Protein AF-A0A1G2JMP1-F1 (afdb_monomer_lite)

Secondary structure (DSSP, 8-state):
-----PPPHHHHHHHHHHHHHHHHHHHHHHHHHHHHHHHHHHHHHHHHHHHHHHHHHHHTTT--TTGGGSHHHHHHHHHHHHHH-TT--EEEEE--SSSTTS-EEEEEE-TTS-EEEEETT--EEE-S---TTT-S-----

pLDDT: mean 86.42, std 9.86, range [37.72, 95.5]

Radius of gyration: 24.11 Å; chains: 1; bounding box: 48×59×66 Å

Organism: NCBI:txid1802234

Foldseek 3Di:
DDDDDDDDPVVVVVVVVVVVVVVVVVVVVVVVVLLVVLLVQLLVLQLVLLVLQVVVCVVPVNFSPCVCVDPSNVVSVVSNDVSQDPDWDKDKAAACPPVGRNKIKIWTQGPVRWIWMAMNVGDTGTADDQDRHGRDRDHDD

Sequence (141 aa):
MKTSKGFTIIELLVVIAIIAVLAAVVLVNVTQYIAKGKDASIKGNMANMVTIAAAWYDSHSSVYTGVDADATFAAGLTAIDGANGTGKAQSVQISTGAPVGGAFCIEAELNDGTNWCVDSTGYKGATADCEAATADCAADA

InterPro domains:
  IPR012902 Prokaryotic N-terminal methylation site [PF07963] (1-27)
  IPR012902 Prokaryotic N-terminal methylation site [TIGR02532] (5-27)
  IPR045584 Pilin-like [SSF54523] (7-112)

Structure (mmCIF, N/CA/C/O backbone):
data_AF-A0A1G2JMP1-F1
#
_entry.id   AF-A0A1G2JMP1-F1
#
loop_
_atom_site.group_PDB
_atom_site.id
_atom_site.type_symbol
_atom_site.label_atom_id
_atom_site.label_alt_id
_atom_site.label_comp_id
_atom_site.label_asym_id
_atom_site.label_entity_id
_atom_site.label_seq_id
_atom_site.pdbx_PDB_ins_code
_atom_site.Cartn_x
_atom_site.Cartn_y
_atom_site.Cartn_z
_atom_site.occupancy
_atom_site.B_iso_or_equiv
_atom_site.auth_seq_id
_atom_site.auth_comp_id
_atom_site.auth_asym_id
_atom_site.auth_atom_id
_atom_site.pdbx_PDB_model_num
ATOM 1 N N . MET A 1 1 ? -33.538 38.720 44.067 1.00 50.50 1 MET A N 1
ATOM 2 C CA . MET A 1 1 ? -32.455 37.784 44.451 1.00 50.50 1 MET A CA 1
ATOM 3 C C . MET A 1 1 ? -32.428 36.667 43.417 1.00 50.50 1 MET A C 1
ATOM 5 O O . MET A 1 1 ? -33.466 36.060 43.197 1.00 50.50 1 MET A O 1
ATOM 9 N N . LYS A 1 2 ? -31.315 36.464 42.698 1.00 61.25 2 LYS A N 1
ATOM 10 C CA . LYS A 1 2 ? -31.196 35.382 41.704 1.00 61.25 2 LYS A CA 1
ATOM 11 C C . LYS A 1 2 ? -30.897 34.079 42.445 1.00 61.25 2 LYS A C 1
ATOM 13 O O . LYS A 1 2 ? -29.851 33.961 43.069 1.00 61.25 2 LYS A O 1
ATOM 18 N N . THR A 1 3 ? -31.827 33.133 42.404 1.00 64.88 3 THR A N 1
ATOM 19 C CA . THR A 1 3 ? -31.624 31.775 42.914 1.00 64.88 3 THR A CA 1
ATOM 20 C C . THR A 1 3 ? -30.747 31.017 41.924 1.00 64.88 3 THR A C 1
ATOM 22 O O . THR A 1 3 ? -31.219 30.615 40.858 1.00 64.88 3 THR A O 1
ATOM 25 N N . SER A 1 4 ? -29.471 30.844 42.248 1.00 68.62 4 SER A N 1
ATOM 26 C CA . SER A 1 4 ? -28.603 29.924 41.517 1.00 68.62 4 SER A CA 1
ATOM 27 C C . SER A 1 4 ? -29.087 28.501 41.788 1.00 68.62 4 SER A C 1
ATOM 29 O O . SER A 1 4 ? -28.941 27.997 42.900 1.00 68.62 4 SER A O 1
ATOM 31 N N . LYS A 1 5 ? -29.720 27.866 40.797 1.00 76.81 5 LYS A N 1
ATOM 32 C CA . LYS A 1 5 ? -30.024 26.433 40.850 1.00 76.81 5 LYS A CA 1
ATOM 33 C C . LYS A 1 5 ? -28.715 25.676 40.626 1.00 76.81 5 LYS A C 1
ATOM 35 O O . LYS A 1 5 ? -28.152 25.744 39.538 1.00 76.81 5 LYS A O 1
ATOM 40 N N . GLY A 1 6 ? -28.209 25.031 41.674 1.00 77.19 6 GLY A N 1
ATOM 41 C CA . GLY A 1 6 ? -27.090 24.095 41.574 1.00 77.19 6 GLY A CA 1
ATOM 42 C C . GLY A 1 6 ? -27.558 22.745 41.031 1.00 77.19 6 GLY A C 1
ATOM 43 O O . GLY A 1 6 ? -28.696 22.346 41.275 1.00 77.19 6 GLY A O 1
ATOM 44 N N . PHE A 1 7 ? -26.681 22.064 40.298 1.00 81.62 7 PHE A N 1
ATOM 45 C CA . PHE A 1 7 ? -26.883 20.683 39.861 1.00 81.62 7 PHE A CA 1
ATOM 46 C C . PHE A 1 7 ? -26.743 19.748 41.069 1.00 81.62 7 PHE A C 1
ATOM 48 O O . PHE A 1 7 ? -25.875 19.964 41.919 1.00 81.62 7 PHE A O 1
ATOM 55 N N . THR A 1 8 ? -27.589 18.728 41.180 1.00 90.12 8 THR A N 1
ATOM 56 C CA . THR A 1 8 ? -27.489 17.764 42.280 1.00 90.12 8 THR A CA 1
ATOM 57 C C . THR A 1 8 ? -26.365 16.760 42.018 1.00 90.12 8 THR A C 1
ATOM 59 O O . THR A 1 8 ? -26.059 16.406 40.879 1.00 90.12 8 THR A O 1
ATOM 62 N N . ILE A 1 9 ? -25.744 16.260 43.090 1.00 89.50 9 ILE A N 1
ATOM 63 C CA . ILE A 1 9 ? -24.691 15.238 42.984 1.00 89.50 9 ILE A CA 1
ATOM 64 C C . ILE A 1 9 ? -25.238 13.967 42.318 1.00 89.50 9 ILE A C 1
ATOM 66 O O . ILE A 1 9 ? -24.543 13.361 41.511 1.00 89.50 9 ILE A O 1
ATOM 70 N N . ILE A 1 10 ? -26.490 13.585 42.597 1.00 92.56 10 ILE A N 1
ATOM 71 C CA . ILE A 1 10 ? -27.098 12.385 42.006 1.00 92.56 10 ILE A CA 1
ATOM 72 C C . ILE A 1 10 ? -27.317 12.517 40.495 1.00 92.56 10 ILE A C 1
ATOM 74 O O . ILE A 1 10 ? -27.090 11.553 39.768 1.00 92.56 10 ILE A O 1
ATOM 78 N N . GLU A 1 11 ? -27.683 13.706 40.008 1.00 90.06 11 GLU A N 1
ATOM 79 C CA . GLU A 1 11 ? -27.782 13.957 38.567 1.00 90.06 11 GLU A CA 1
ATOM 80 C C . GLU A 1 11 ? -26.411 13.807 37.903 1.00 90.06 11 GLU A C 1
ATOM 82 O O . GLU A 1 11 ? -26.297 13.193 36.844 1.00 90.06 11 GLU A O 1
ATOM 87 N N . LEU A 1 12 ? -25.350 14.299 38.546 1.00 90.06 12 LEU A N 1
ATOM 88 C CA . LEU A 1 12 ? -23.995 14.191 38.006 1.00 90.06 12 LEU A CA 1
ATOM 89 C C . LEU A 1 12 ? -23.487 12.737 38.039 1.00 90.06 12 LEU A C 1
ATOM 91 O O . LEU A 1 12 ? -22.850 12.290 37.087 1.00 90.06 12 LEU A O 1
ATOM 95 N N . LEU A 1 13 ? -23.842 11.972 39.077 1.00 91.62 13 LEU A N 1
ATOM 96 C CA . LEU A 1 13 ? -23.511 10.547 39.204 1.00 91.62 13 LEU A CA 1
ATOM 97 C C . LEU A 1 13 ? -24.196 9.677 38.139 1.00 91.62 13 LEU A C 1
ATOM 99 O O . LEU A 1 13 ? -23.558 8.792 37.569 1.00 91.62 13 LEU A O 1
ATOM 103 N N . VAL A 1 14 ? -25.470 9.930 37.831 1.00 94.50 14 VAL A N 1
ATOM 104 C CA . VAL A 1 14 ? -26.176 9.210 36.758 1.00 94.50 14 VAL A CA 1
ATOM 105 C C . VAL A 1 14 ? -25.566 9.513 35.3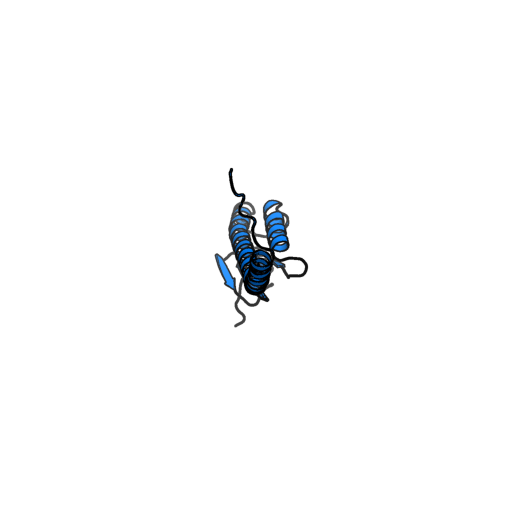90 1.00 94.50 14 VAL A C 1
ATOM 107 O O . VAL A 1 14 ? -25.404 8.605 34.577 1.00 94.50 14 VAL A O 1
ATOM 110 N N . VAL A 1 15 ? -25.176 10.763 35.134 1.00 95.19 15 VAL A N 1
ATOM 111 C CA . VAL A 1 15 ? -24.598 11.157 33.842 1.00 95.19 15 VAL A CA 1
ATOM 112 C C . VAL A 1 15 ? -23.262 10.459 33.597 1.00 95.19 15 VAL A C 1
ATOM 114 O O . VAL A 1 15 ? -23.071 9.881 32.527 1.00 95.19 15 VAL A O 1
ATOM 117 N N . ILE A 1 16 ? -22.357 10.441 34.582 1.00 94.69 16 ILE A N 1
ATOM 118 C CA . ILE A 1 16 ? -21.076 9.735 34.420 1.00 94.69 16 ILE A CA 1
ATOM 119 C C . ILE A 1 16 ? -21.279 8.223 34.264 1.00 94.69 16 ILE A C 1
ATOM 121 O O . ILE A 1 16 ? -20.554 7.597 33.494 1.00 94.69 16 ILE A O 1
ATOM 125 N N . ALA A 1 17 ? -22.290 7.645 34.925 1.00 95.12 17 ALA A N 1
ATOM 126 C CA . ALA A 1 17 ? -22.621 6.231 34.784 1.00 95.12 17 ALA A CA 1
ATOM 127 C C . ALA A 1 17 ? -23.101 5.902 33.360 1.00 95.12 17 ALA A C 1
ATOM 129 O O . ALA A 1 17 ? -22.640 4.929 32.767 1.00 95.12 17 ALA A O 1
ATOM 130 N N . ILE A 1 18 ? -23.966 6.737 32.775 1.00 95.50 18 ILE A N 1
ATOM 131 C CA . ILE A 1 18 ? -24.433 6.556 31.392 1.00 95.50 18 ILE A CA 1
ATOM 132 C C . ILE A 1 18 ? -23.278 6.746 30.396 1.00 95.50 18 ILE A C 1
ATOM 134 O O . ILE A 1 18 ? -23.112 5.920 29.498 1.00 95.50 18 ILE A O 1
ATOM 138 N N . ILE A 1 19 ? -22.445 7.783 30.563 1.00 95.50 19 ILE A N 1
ATOM 139 C CA . ILE A 1 19 ? -21.278 8.022 29.694 1.00 95.50 19 ILE A CA 1
ATOM 140 C C . ILE A 1 19 ? -20.306 6.838 29.750 1.00 95.50 19 ILE A C 1
ATOM 142 O O . ILE A 1 19 ? -19.813 6.421 28.706 1.00 95.50 19 ILE A O 1
ATOM 146 N N . ALA A 1 20 ? -20.066 6.258 30.931 1.00 94.44 20 ALA A N 1
ATOM 147 C CA . ALA A 1 20 ? -19.185 5.101 31.081 1.00 94.44 20 ALA A CA 1
ATOM 148 C C . ALA A 1 20 ? -19.678 3.883 30.280 1.00 94.44 20 ALA A C 1
ATOM 150 O O . ALA A 1 20 ? -18.887 3.237 29.591 1.00 94.44 20 ALA A O 1
ATOM 151 N N . VAL A 1 21 ? -20.985 3.600 30.311 1.00 93.62 21 VAL A N 1
ATOM 152 C CA . VAL A 1 21 ? -21.583 2.495 29.542 1.00 93.62 21 VAL A CA 1
ATOM 153 C C . VAL A 1 21 ? -21.498 2.760 28.037 1.00 93.62 21 VAL A C 1
ATOM 155 O O . VAL A 1 21 ? -21.085 1.882 27.280 1.00 93.62 21 VAL A O 1
ATOM 158 N N . LEU A 1 22 ? -21.837 3.975 27.590 1.00 94.00 22 LEU A N 1
ATOM 159 C CA . LEU A 1 22 ? -21.773 4.333 26.169 1.00 94.00 22 LEU A CA 1
ATOM 160 C C . LEU A 1 22 ? -20.334 4.302 25.636 1.00 94.00 22 LEU A C 1
ATOM 162 O O . LEU A 1 22 ? -20.094 3.777 24.549 1.00 94.00 22 LEU A O 1
ATOM 166 N N . ALA A 1 23 ? -19.367 4.804 26.409 1.00 90.44 23 ALA A N 1
ATOM 167 C CA . ALA A 1 23 ? -17.957 4.803 26.032 1.00 90.44 23 ALA A CA 1
ATOM 168 C C . ALA A 1 23 ? -17.409 3.378 25.851 1.00 90.44 23 ALA A C 1
ATOM 170 O O . ALA A 1 23 ? -16.680 3.126 24.890 1.00 90.44 23 ALA A O 1
ATOM 171 N N . ALA A 1 24 ? -17.802 2.437 26.718 1.00 87.81 24 ALA A N 1
ATOM 172 C CA . ALA A 1 24 ? -17.381 1.041 26.618 1.00 87.81 24 ALA A CA 1
ATOM 173 C C . ALA A 1 24 ? -17.846 0.376 25.307 1.00 87.81 24 ALA A C 1
ATOM 175 O O . ALA A 1 24 ? -17.063 -0.315 24.657 1.00 87.81 24 ALA A O 1
ATOM 176 N N . VAL A 1 25 ? -19.091 0.621 24.880 1.00 88.94 25 VAL A N 1
ATOM 177 C CA . VAL A 1 25 ? -19.640 0.060 23.628 1.00 88.94 25 VAL A CA 1
ATOM 178 C C . VAL A 1 25 ? -19.014 0.714 22.391 1.00 88.94 25 VAL A C 1
ATOM 180 O O . VAL A 1 25 ? -18.728 0.042 21.398 1.00 88.94 25 VAL A O 1
ATOM 183 N N . VAL A 1 26 ? -18.779 2.027 22.431 1.00 88.31 26 VAL A N 1
ATOM 184 C CA . VAL A 1 26 ? -18.213 2.773 21.295 1.00 88.31 26 VAL A CA 1
ATOM 185 C C . VAL A 1 26 ? -16.761 2.375 21.025 1.00 88.31 26 VAL A C 1
ATOM 187 O O . VAL A 1 26 ? -16.382 2.231 19.862 1.00 88.31 26 VAL A O 1
ATOM 190 N N . LEU A 1 27 ? -15.958 2.145 22.069 1.00 84.38 27 LEU A N 1
ATOM 191 C CA . LEU A 1 27 ? -14.524 1.877 21.932 1.00 84.38 27 LEU A CA 1
ATOM 192 C C . LEU A 1 27 ? -14.222 0.665 21.034 1.00 84.38 27 LEU A C 1
ATOM 194 O O . LEU A 1 27 ? -13.351 0.751 20.172 1.00 84.38 27 LEU A O 1
ATOM 198 N N . VAL A 1 28 ? -14.965 -0.436 21.193 1.00 80.81 28 VAL A N 1
ATOM 199 C CA . VAL A 1 28 ? -14.748 -1.674 20.416 1.00 80.81 28 VAL A CA 1
ATOM 200 C C . VAL A 1 28 ? -15.027 -1.467 18.925 1.00 80.81 28 VAL A C 1
ATOM 202 O O . VAL A 1 28 ? -14.362 -2.054 18.078 1.00 80.81 28 VAL A O 1
ATOM 205 N N . ASN A 1 29 ? -15.987 -0.606 18.591 1.00 80.94 29 ASN A N 1
ATOM 206 C CA . ASN A 1 29 ? -16.356 -0.344 17.204 1.00 80.94 29 ASN A CA 1
ATOM 207 C C . ASN A 1 29 ? -15.351 0.594 16.517 1.00 80.94 29 ASN A C 1
ATOM 209 O O . ASN A 1 29 ? -14.965 0.365 15.373 1.00 80.94 29 ASN A O 1
ATOM 213 N N . VAL A 1 30 ? -14.894 1.643 17.210 1.00 87.88 30 VAL A N 1
ATOM 214 C CA . VAL A 1 30 ? -14.011 2.676 16.636 1.00 87.88 30 VAL A CA 1
ATOM 215 C C . VAL A 1 30 ? -12.652 2.117 16.208 1.00 87.88 30 VAL A C 1
ATOM 217 O O . VAL A 1 30 ? -12.137 2.514 15.164 1.00 87.88 30 VAL A O 1
ATOM 220 N N . THR A 1 31 ? -12.082 1.169 16.953 1.00 85.62 31 THR A N 1
ATOM 221 C CA . THR A 1 31 ? -10.780 0.566 16.613 1.00 85.62 31 THR A CA 1
ATOM 222 C C . THR A 1 31 ? -10.807 -0.150 15.261 1.00 85.62 31 THR A C 1
ATOM 224 O O . THR A 1 31 ? -9.885 0.021 14.463 1.00 85.62 31 THR A O 1
ATOM 227 N N . GLN A 1 32 ? -11.889 -0.872 14.951 1.00 85.62 32 GLN A N 1
ATOM 228 C CA . GLN A 1 32 ? -12.070 -1.534 13.655 1.00 85.62 32 GLN A CA 1
ATOM 229 C C . GLN A 1 32 ? -12.231 -0.531 12.506 1.00 85.62 32 GLN A C 1
ATOM 231 O O . GLN A 1 32 ? -11.697 -0.747 11.420 1.00 85.62 32 GLN A O 1
ATOM 236 N N . TYR A 1 33 ? -12.938 0.583 12.726 1.00 88.94 33 TYR A N 1
ATOM 237 C CA . TYR A 1 33 ? -13.071 1.631 11.707 1.00 88.94 33 TYR A CA 1
ATOM 238 C C . TYR A 1 33 ? -11.741 2.329 11.414 1.00 88.94 33 TYR A C 1
ATOM 240 O O . TYR A 1 33 ? -11.451 2.617 10.254 1.00 88.94 33 TYR A O 1
ATOM 248 N N . ILE A 1 34 ? -10.911 2.561 12.435 1.00 89.62 34 ILE A N 1
ATOM 249 C CA . ILE A 1 34 ? -9.564 3.119 12.253 1.00 89.62 34 ILE A CA 1
ATOM 250 C C . ILE A 1 34 ? -8.694 2.154 11.439 1.00 89.62 34 ILE A C 1
ATOM 252 O O . ILE A 1 34 ? -8.018 2.596 10.513 1.00 89.62 34 ILE A O 1
ATOM 256 N N . ALA A 1 35 ? -8.745 0.850 11.736 1.00 88.75 35 ALA A N 1
ATOM 257 C CA . ALA A 1 35 ? -8.029 -0.174 10.974 1.00 88.75 35 ALA A CA 1
ATOM 258 C C . ALA A 1 35 ? -8.446 -0.180 9.492 1.00 88.75 35 ALA A C 1
ATOM 260 O O . ALA A 1 35 ? -7.598 -0.042 8.617 1.00 88.75 35 ALA A O 1
ATOM 261 N N . LYS A 1 36 ? -9.754 -0.176 9.202 1.00 90.25 36 LYS A N 1
ATOM 262 C CA . LYS A 1 36 ? -10.266 -0.075 7.821 1.00 90.25 36 LYS A CA 1
ATOM 263 C C . LYS A 1 36 ? -9.846 1.218 7.113 1.00 90.25 36 LYS A C 1
ATOM 265 O O . LYS A 1 36 ? -9.619 1.217 5.906 1.00 90.25 36 LYS A O 1
ATOM 270 N N . GLY A 1 37 ? -9.749 2.329 7.847 1.00 91.75 37 GLY A N 1
ATOM 271 C CA . GLY A 1 37 ? -9.238 3.596 7.316 1.00 91.75 37 GLY A CA 1
ATOM 272 C C . GLY A 1 37 ? -7.760 3.516 6.928 1.00 91.75 37 GLY A C 1
ATOM 273 O O . GLY A 1 37 ? -7.371 4.029 5.880 1.00 91.75 37 GLY A O 1
ATOM 274 N N . LYS A 1 38 ? -6.946 2.822 7.732 1.00 91.81 38 LYS A N 1
ATOM 275 C CA . LYS A 1 38 ? -5.545 2.527 7.404 1.00 91.81 38 LYS A CA 1
ATOM 276 C C . LYS A 1 38 ? -5.435 1.615 6.186 1.00 91.81 38 LYS A C 1
ATOM 278 O O . LYS A 1 38 ? -4.662 1.926 5.289 1.00 91.81 38 LYS A O 1
ATOM 283 N N . ASP A 1 39 ? -6.267 0.579 6.093 1.00 92.38 39 ASP A N 1
ATOM 284 C CA . ASP A 1 39 ? -6.310 -0.305 4.920 1.00 92.38 39 ASP A CA 1
ATOM 285 C C . ASP A 1 39 ? -6.653 0.467 3.642 1.00 92.38 39 ASP A C 1
ATOM 287 O O . ASP A 1 39 ? -6.034 0.264 2.601 1.00 92.38 39 ASP A O 1
ATOM 291 N N . ALA A 1 40 ? -7.601 1.405 3.707 1.00 93.19 40 ALA A N 1
ATOM 292 C CA . ALA A 1 40 ? -7.913 2.280 2.579 1.00 93.19 40 ALA A CA 1
ATOM 293 C C . ALA A 1 40 ? -6.723 3.178 2.191 1.00 93.19 40 ALA A C 1
ATOM 295 O O . ALA A 1 40 ? -6.463 3.371 1.003 1.00 93.19 40 ALA A O 1
ATOM 296 N N . SER A 1 41 ? -5.979 3.686 3.179 1.00 92.69 41 SER A N 1
ATOM 297 C CA . SER A 1 41 ? -4.747 4.452 2.956 1.00 92.69 41 SER A CA 1
ATOM 298 C C . SER A 1 41 ? -3.667 3.606 2.276 1.00 92.69 41 SER A C 1
ATOM 300 O O . SER A 1 41 ? -3.044 4.069 1.324 1.00 92.69 41 SER A O 1
ATOM 302 N N . ILE A 1 42 ? -3.474 2.359 2.717 1.00 92.25 42 ILE A N 1
ATOM 303 C CA . ILE A 1 42 ? -2.532 1.405 2.113 1.00 92.25 42 ILE A CA 1
ATOM 304 C C . ILE A 1 42 ? -2.914 1.136 0.659 1.00 92.25 42 ILE A C 1
ATOM 306 O O . ILE A 1 42 ? -2.098 1.344 -0.235 1.00 92.25 42 ILE A O 1
ATOM 310 N N . LYS A 1 43 ? -4.179 0.782 0.400 1.00 93.12 43 LYS A N 1
ATOM 311 C CA . LYS A 1 43 ? -4.695 0.537 -0.958 1.00 93.12 43 LYS A CA 1
ATOM 312 C C . LYS A 1 43 ? -4.509 1.750 -1.872 1.00 93.12 43 LYS A C 1
ATOM 314 O O . LYS A 1 43 ? -4.131 1.593 -3.031 1.00 93.12 43 LYS A O 1
ATOM 319 N N . GLY A 1 44 ? -4.748 2.956 -1.354 1.00 93.69 44 GLY A N 1
ATOM 320 C CA . GLY A 1 44 ? -4.525 4.207 -2.079 1.00 93.69 44 GLY A CA 1
ATOM 321 C C . GLY A 1 44 ? -3.050 4.451 -2.403 1.00 93.69 44 GLY A C 1
ATOM 322 O O . GLY A 1 44 ? -2.718 4.772 -3.543 1.00 93.69 44 GLY A O 1
ATOM 323 N N . ASN A 1 45 ? -2.157 4.239 -1.435 1.00 92.81 45 ASN A N 1
ATOM 324 C CA . ASN A 1 45 ? -0.715 4.360 -1.643 1.00 92.81 45 ASN A CA 1
ATOM 325 C C . ASN A 1 45 ? -0.210 3.342 -2.670 1.00 92.81 45 ASN A C 1
ATOM 327 O O . ASN A 1 45 ? 0.445 3.738 -3.628 1.00 92.81 45 ASN A O 1
ATOM 331 N N . MET A 1 46 ? -0.598 2.070 -2.555 1.00 93.00 46 MET A N 1
ATOM 332 C CA . MET A 1 46 ? -0.253 1.033 -3.535 1.00 93.00 46 MET A CA 1
ATOM 333 C C . MET A 1 46 ? -0.770 1.378 -4.936 1.00 93.00 46 MET A C 1
ATOM 335 O O . MET A 1 46 ? -0.060 1.217 -5.924 1.00 93.00 46 MET A O 1
ATOM 339 N N . ALA A 1 47 ? -1.977 1.939 -5.048 1.00 93.38 47 ALA A N 1
ATOM 340 C CA . ALA A 1 47 ? -2.495 2.397 -6.333 1.00 93.38 47 ALA A CA 1
ATOM 341 C C . ALA A 1 47 ? -1.660 3.535 -6.948 1.00 93.38 47 ALA A C 1
ATOM 343 O O . ALA A 1 47 ? -1.518 3.556 -8.171 1.00 93.38 47 ALA A O 1
ATOM 344 N N . ASN A 1 48 ? -1.117 4.446 -6.132 1.00 93.06 48 ASN A N 1
ATOM 345 C CA . ASN A 1 48 ? -0.200 5.499 -6.582 1.00 93.06 48 ASN A CA 1
ATOM 346 C C . ASN A 1 48 ? 1.164 4.934 -6.995 1.00 93.06 48 ASN A C 1
ATOM 348 O O . ASN A 1 48 ? 1.757 5.418 -7.956 1.00 93.06 48 ASN A O 1
ATOM 352 N N . MET A 1 49 ? 1.643 3.895 -6.310 1.00 92.00 49 MET A N 1
ATOM 353 C CA . MET A 1 49 ? 2.902 3.233 -6.649 1.00 92.00 49 MET A CA 1
ATOM 354 C C . MET A 1 49 ? 2.885 2.624 -8.047 1.00 92.00 49 MET A C 1
ATOM 356 O O . MET A 1 49 ? 3.883 2.730 -8.749 1.00 92.00 49 MET A O 1
ATOM 360 N N . VAL A 1 50 ? 1.746 2.082 -8.492 1.00 93.00 50 VAL A N 1
ATOM 361 C CA . VAL A 1 50 ? 1.593 1.615 -9.881 1.00 93.00 50 VAL A CA 1
ATOM 362 C C . VAL A 1 50 ? 1.854 2.744 -10.880 1.00 93.00 50 VAL A C 1
ATOM 364 O O . VAL A 1 50 ? 2.538 2.544 -11.878 1.00 93.00 50 VAL A O 1
ATOM 367 N N . THR A 1 51 ? 1.365 3.953 -10.596 1.00 93.44 51 THR A N 1
ATOM 368 C CA . THR A 1 51 ? 1.593 5.130 -11.446 1.00 93.44 51 THR A CA 1
ATOM 369 C C . THR A 1 51 ? 3.058 5.569 -11.436 1.00 93.44 51 THR A C 1
ATOM 371 O O . THR A 1 51 ? 3.603 5.905 -12.484 1.00 93.44 51 THR A O 1
ATOM 374 N N . ILE A 1 52 ? 3.710 5.556 -10.268 1.00 92.69 52 ILE A N 1
ATOM 375 C CA . ILE A 1 52 ? 5.139 5.890 -10.136 1.00 92.69 52 ILE A CA 1
ATOM 376 C C . ILE A 1 52 ? 5.991 4.871 -10.901 1.00 92.69 52 ILE A C 1
ATOM 378 O O . ILE A 1 52 ? 6.866 5.255 -11.673 1.00 92.69 52 ILE A O 1
ATOM 382 N N . ALA A 1 53 ? 5.692 3.581 -10.747 1.00 92.81 53 ALA A N 1
ATOM 383 C CA . ALA A 1 53 ? 6.368 2.515 -11.469 1.00 92.81 53 ALA A CA 1
ATOM 384 C C . ALA A 1 53 ? 6.165 2.637 -12.984 1.00 92.81 53 ALA A C 1
ATOM 386 O O . ALA A 1 53 ? 7.117 2.475 -13.741 1.00 92.81 53 ALA A O 1
ATOM 387 N N . ALA A 1 54 ? 4.959 2.975 -13.450 1.00 92.25 54 ALA A N 1
ATOM 388 C CA . ALA A 1 54 ? 4.710 3.221 -14.870 1.00 92.25 54 ALA A CA 1
ATOM 389 C C . ALA A 1 54 ? 5.559 4.389 -15.414 1.00 92.25 54 ALA A C 1
ATOM 391 O O . ALA A 1 54 ? 6.171 4.267 -16.471 1.00 92.25 54 ALA A O 1
ATOM 392 N N . ALA A 1 55 ? 5.681 5.488 -14.664 1.00 93.50 55 ALA A N 1
ATOM 393 C CA . ALA A 1 55 ? 6.550 6.604 -15.049 1.00 93.50 55 ALA A CA 1
ATOM 394 C C . ALA A 1 55 ? 8.042 6.212 -15.084 1.00 93.50 55 ALA A C 1
ATOM 396 O O . ALA A 1 55 ? 8.799 6.673 -15.945 1.00 93.50 55 ALA A O 1
ATOM 397 N N . TRP A 1 56 ? 8.473 5.340 -14.167 1.00 94.31 56 TRP A N 1
ATOM 398 C CA . TRP A 1 56 ? 9.815 4.759 -14.192 1.00 94.31 56 TRP A CA 1
ATOM 399 C C . TRP A 1 56 ? 10.040 3.934 -15.461 1.00 94.31 56 TRP A C 1
ATOM 401 O O . TRP A 1 56 ? 11.016 4.160 -16.172 1.00 94.31 56 TRP A O 1
ATOM 411 N N . TYR A 1 57 ? 9.107 3.038 -15.782 1.00 93.38 57 TYR A N 1
ATOM 412 C CA . TYR A 1 57 ? 9.162 2.173 -16.959 1.00 93.38 57 TYR A CA 1
ATOM 413 C C . TYR A 1 57 ? 9.354 2.964 -18.258 1.00 93.38 57 TYR A C 1
ATOM 415 O O . TYR A 1 57 ? 10.224 2.633 -19.068 1.00 93.38 57 TYR A O 1
ATOM 423 N N . ASP A 1 58 ? 8.603 4.057 -18.419 1.00 94.12 58 ASP A N 1
ATOM 424 C CA . ASP A 1 58 ? 8.687 4.935 -19.591 1.00 94.12 58 ASP A CA 1
ATOM 425 C C . ASP A 1 58 ? 10.045 5.647 -19.712 1.00 94.12 58 ASP A C 1
ATOM 427 O O . ASP A 1 58 ? 10.512 5.931 -20.816 1.00 94.12 58 ASP A O 1
ATOM 431 N N . SER A 1 59 ? 10.702 5.930 -18.585 1.00 93.88 59 SER A N 1
ATOM 432 C CA . SER A 1 59 ? 11.991 6.635 -18.543 1.00 93.88 59 SER A CA 1
ATOM 433 C C . SER A 1 59 ? 13.211 5.704 -18.523 1.00 93.88 59 SER A C 1
ATOM 435 O O . SER A 1 59 ? 14.319 6.156 -18.814 1.00 93.88 59 SER A O 1
ATOM 437 N N . HIS A 1 60 ? 13.024 4.409 -18.250 1.00 91.38 60 HIS A N 1
ATOM 438 C CA . HIS A 1 60 ? 14.105 3.444 -18.024 1.00 91.38 60 HIS A CA 1
ATOM 439 C C . HIS A 1 60 ? 14.067 2.262 -18.994 1.00 91.38 60 HIS A C 1
ATOM 441 O O . HIS A 1 60 ? 14.221 1.114 -18.599 1.00 91.38 60 HIS A O 1
ATOM 447 N N . SER A 1 61 ? 13.933 2.533 -20.296 1.00 91.94 61 SER A N 1
ATOM 448 C CA . SER A 1 61 ? 14.005 1.503 -21.351 1.00 91.94 61 SER A CA 1
ATOM 449 C C . SER A 1 61 ? 12.995 0.364 -21.181 1.00 91.94 61 SER A C 1
ATOM 451 O O . SER A 1 61 ? 13.299 -0.779 -21.521 1.00 91.94 61 SER A O 1
ATOM 453 N N . SER A 1 62 ? 11.801 0.669 -20.666 1.00 91.81 62 SER A N 1
ATOM 454 C CA . SER A 1 62 ? 10.731 -0.316 -20.514 1.00 91.81 62 SER A CA 1
ATOM 455 C C . SER A 1 62 ? 11.102 -1.466 -19.568 1.00 91.81 62 SER A C 1
ATOM 457 O O . SER A 1 62 ? 10.757 -2.623 -19.818 1.00 91.81 62 SER A O 1
ATOM 459 N N . VAL A 1 63 ? 11.805 -1.145 -18.473 1.00 92.88 63 VAL A N 1
ATOM 460 C CA . VAL A 1 63 ? 12.033 -2.056 -17.345 1.00 92.88 63 VAL A CA 1
ATOM 461 C C . VAL A 1 63 ? 11.760 -1.377 -16.000 1.00 92.88 63 VAL A C 1
ATOM 463 O O . VAL A 1 63 ? 11.998 -0.186 -15.820 1.00 92.88 63 VAL A O 1
ATOM 466 N N . TYR A 1 64 ? 11.289 -2.159 -15.034 1.00 92.69 64 TYR A N 1
ATOM 467 C CA . TYR A 1 64 ? 11.053 -1.785 -13.639 1.00 92.69 64 TYR A CA 1
ATOM 468 C C . TYR A 1 64 ? 12.268 -2.023 -12.737 1.00 92.69 64 TYR A C 1
ATOM 470 O O . TYR A 1 64 ? 12.254 -1.636 -11.573 1.00 92.69 64 TYR A O 1
ATOM 478 N N . THR A 1 65 ? 13.335 -2.645 -13.247 1.00 91.69 65 THR A N 1
ATOM 479 C CA . THR A 1 65 ? 14.567 -2.878 -12.483 1.00 91.69 65 THR A CA 1
ATOM 480 C C . THR A 1 65 ? 15.096 -1.569 -11.894 1.00 91.69 65 THR A C 1
ATOM 482 O O . THR A 1 65 ? 15.334 -0.611 -12.629 1.00 91.69 65 THR A O 1
ATOM 485 N N . GLY A 1 66 ? 15.302 -1.544 -10.575 1.00 88.75 66 GLY A N 1
ATOM 486 C CA . GLY A 1 66 ? 15.808 -0.380 -9.845 1.00 88.75 66 GLY A CA 1
ATOM 487 C C . GLY A 1 66 ? 14.747 0.643 -9.429 1.00 88.75 66 GLY A C 1
ATOM 488 O O . GLY A 1 66 ? 15.111 1.648 -8.821 1.00 88.75 66 GLY A O 1
ATOM 489 N N . VAL A 1 67 ? 13.458 0.408 -9.712 1.00 90.31 67 VAL A N 1
ATOM 490 C CA . VAL A 1 67 ? 12.365 1.298 -9.275 1.00 90.31 67 VAL A CA 1
ATOM 491 C C . VAL A 1 67 ? 12.287 1.419 -7.750 1.00 90.31 67 VAL A C 1
ATOM 493 O O . VAL A 1 67 ? 11.920 2.462 -7.224 1.00 90.31 67 VAL A O 1
ATOM 496 N N . ASP A 1 68 ? 12.687 0.376 -7.028 1.00 84.44 68 ASP A N 1
ATOM 497 C CA . ASP A 1 68 ? 12.771 0.321 -5.570 1.00 84.44 68 ASP A CA 1
ATOM 498 C C . ASP A 1 68 ? 13.815 1.286 -4.984 1.00 84.44 68 ASP A C 1
ATOM 500 O O . ASP A 1 68 ? 13.677 1.725 -3.841 1.00 84.44 68 ASP A O 1
ATOM 504 N N . ALA A 1 69 ? 14.822 1.667 -5.775 1.00 86.31 69 ALA A N 1
ATOM 505 C CA . ALA A 1 69 ? 15.814 2.672 -5.407 1.00 86.31 69 ALA A CA 1
ATOM 506 C C . ALA A 1 69 ? 15.354 4.118 -5.680 1.00 86.31 69 ALA A C 1
ATOM 508 O O . ALA A 1 69 ? 16.016 5.059 -5.229 1.00 86.31 69 ALA A O 1
ATOM 509 N N . ASP A 1 70 ? 14.241 4.325 -6.396 1.00 90.94 70 ASP A N 1
ATOM 510 C CA . ASP A 1 70 ? 13.666 5.657 -6.575 1.00 90.94 70 ASP A CA 1
ATOM 511 C C . ASP A 1 70 ? 13.151 6.206 -5.237 1.00 90.94 70 ASP A C 1
ATOM 513 O O . ASP A 1 70 ? 12.418 5.546 -4.498 1.00 90.94 70 ASP A O 1
ATOM 517 N N . ALA A 1 71 ? 13.501 7.455 -4.925 1.00 92.25 71 ALA A N 1
ATOM 518 C CA . ALA A 1 71 ? 13.159 8.066 -3.643 1.00 92.25 71 ALA A CA 1
ATOM 519 C C . ALA A 1 71 ? 11.641 8.217 -3.439 1.00 92.25 71 ALA A C 1
ATOM 521 O O . ALA A 1 71 ? 11.156 8.130 -2.309 1.00 92.25 71 ALA A O 1
ATOM 522 N N . THR A 1 72 ? 10.885 8.440 -4.516 1.00 92.00 72 THR A N 1
ATOM 523 C CA . THR A 1 72 ? 9.425 8.591 -4.469 1.00 92.00 72 THR A CA 1
ATOM 524 C C . THR A 1 72 ? 8.764 7.240 -4.237 1.00 92.00 72 THR A C 1
ATOM 526 O O . THR A 1 72 ? 7.850 7.129 -3.418 1.00 92.00 72 THR A O 1
ATOM 529 N N . PHE A 1 73 ? 9.252 6.203 -4.920 1.00 90.94 73 PHE A N 1
ATOM 530 C CA . PHE A 1 73 ? 8.780 4.836 -4.737 1.00 90.94 73 PHE A CA 1
ATOM 531 C C . PHE A 1 73 ? 9.089 4.318 -3.323 1.00 90.94 73 PHE A C 1
ATOM 533 O O . PHE A 1 73 ? 8.184 3.854 -2.628 1.00 90.94 73 PHE A O 1
ATOM 540 N N . ALA A 1 74 ? 10.321 4.504 -2.840 1.00 89.94 74 ALA A N 1
ATOM 541 C CA . ALA A 1 74 ? 10.740 4.131 -1.487 1.00 89.94 74 ALA A CA 1
ATOM 542 C C . ALA A 1 74 ? 9.952 4.871 -0.387 1.00 89.94 74 ALA A C 1
ATOM 544 O O . ALA A 1 74 ? 9.594 4.288 0.643 1.00 89.94 74 ALA A O 1
ATOM 545 N N . ALA A 1 75 ? 9.621 6.149 -0.602 1.00 91.00 75 ALA A N 1
ATOM 546 C CA . ALA A 1 75 ? 8.743 6.894 0.300 1.00 91.00 75 ALA A CA 1
ATOM 547 C C . ALA A 1 75 ? 7.315 6.319 0.322 1.00 91.00 75 ALA A C 1
ATOM 549 O O . ALA A 1 75 ? 6.694 6.261 1.384 1.00 91.00 75 ALA A O 1
ATOM 550 N N . GLY A 1 76 ? 6.807 5.855 -0.826 1.00 90.00 76 GLY A N 1
ATOM 551 C CA . GLY A 1 76 ? 5.528 5.150 -0.928 1.00 90.00 76 GLY A CA 1
ATOM 552 C C . GLY A 1 76 ? 5.503 3.848 -0.123 1.00 90.00 76 GLY A C 1
ATOM 553 O O . GLY A 1 76 ? 4.554 3.623 0.629 1.00 90.00 76 GLY A O 1
ATOM 554 N N . LEU A 1 77 ? 6.574 3.049 -0.203 1.00 88.31 77 LEU A N 1
ATOM 555 C CA . LEU A 1 77 ? 6.749 1.840 0.616 1.00 88.31 77 LEU A CA 1
ATOM 556 C C . LEU A 1 77 ? 6.726 2.169 2.111 1.00 88.31 77 LEU A C 1
ATOM 558 O O . LEU A 1 77 ? 5.9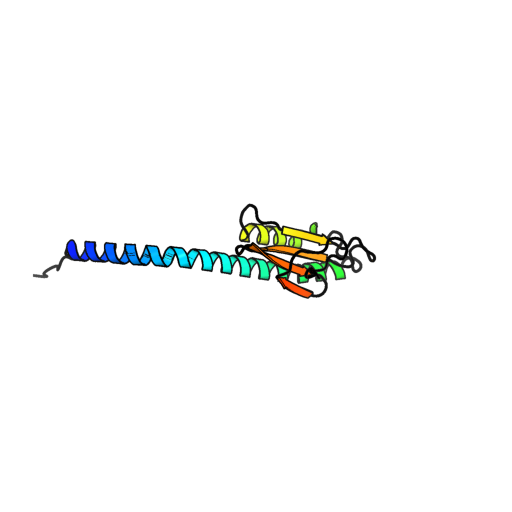22 1.621 2.861 1.00 88.31 77 LEU A O 1
ATOM 562 N N . THR A 1 78 ? 7.503 3.175 2.518 1.00 88.81 78 THR A N 1
ATOM 563 C CA . THR A 1 78 ? 7.559 3.637 3.915 1.00 88.81 78 THR A CA 1
ATOM 564 C C . THR A 1 78 ? 6.193 4.122 4.421 1.00 88.81 78 THR A C 1
ATOM 566 O O . THR A 1 78 ? 5.834 3.918 5.583 1.00 88.81 78 THR A O 1
ATOM 569 N N . ALA A 1 79 ? 5.402 4.772 3.562 1.00 88.62 79 ALA A N 1
ATOM 570 C CA . ALA A 1 79 ? 4.060 5.231 3.909 1.00 88.62 79 ALA A CA 1
ATOM 571 C C . ALA A 1 79 ? 3.072 4.069 4.104 1.00 88.62 79 ALA A C 1
ATOM 573 O O . ALA A 1 79 ? 2.173 4.166 4.943 1.00 88.62 79 ALA A O 1
ATOM 574 N N . ILE A 1 80 ? 3.228 2.978 3.349 1.00 88.25 80 ILE A N 1
ATOM 575 C CA . ILE A 1 80 ? 2.455 1.746 3.543 1.00 88.25 80 ILE A CA 1
ATOM 576 C C . ILE A 1 80 ? 2.833 1.099 4.877 1.00 88.25 80 ILE A C 1
ATOM 578 O O . ILE A 1 80 ? 1.938 0.851 5.685 1.00 88.25 80 ILE A O 1
ATOM 582 N N . ASP A 1 81 ? 4.127 0.938 5.166 1.00 85.44 81 ASP A N 1
ATOM 583 C CA . ASP A 1 81 ? 4.611 0.380 6.437 1.00 85.44 81 ASP A CA 1
ATOM 584 C C . ASP A 1 81 ? 4.104 1.170 7.651 1.00 85.44 81 ASP A C 1
ATOM 586 O O . ASP A 1 81 ? 3.609 0.607 8.633 1.00 85.44 81 ASP A O 1
ATOM 590 N N . GLY A 1 82 ? 4.154 2.504 7.571 1.00 84.38 82 GLY A N 1
ATOM 591 C CA . GLY A 1 82 ? 3.649 3.381 8.626 1.00 84.38 82 GLY A CA 1
ATOM 592 C C . GLY A 1 82 ? 2.142 3.235 8.872 1.00 84.38 82 GLY A C 1
ATOM 593 O O . GLY A 1 82 ? 1.685 3.349 10.013 1.00 84.38 82 GLY A O 1
ATOM 594 N N . ALA A 1 83 ? 1.361 2.958 7.825 1.00 84.69 83 ALA A N 1
ATOM 595 C CA . ALA A 1 83 ? -0.075 2.720 7.939 1.00 84.69 83 ALA A CA 1
ATOM 596 C C . ALA A 1 83 ? -0.393 1.315 8.482 1.00 84.69 83 ALA A C 1
ATOM 598 O O . ALA A 1 83 ? -1.336 1.171 9.267 1.00 84.69 83 ALA A O 1
ATOM 599 N N . ASN A 1 84 ? 0.415 0.315 8.122 1.00 78.38 84 ASN A N 1
ATOM 600 C CA . ASN A 1 84 ? 0.263 -1.082 8.526 1.00 78.38 84 ASN A CA 1
ATOM 601 C C . ASN A 1 84 ? 0.596 -1.346 10.001 1.00 78.38 84 ASN A C 1
ATOM 603 O O . ASN A 1 84 ? -0.007 -2.208 10.640 1.00 78.38 84 ASN A O 1
ATOM 607 N N . GLY A 1 85 ? 1.498 -0.550 10.578 1.00 72.62 85 GLY A N 1
ATOM 608 C CA . GLY A 1 85 ? 2.008 -0.779 11.928 1.00 72.62 85 GLY A CA 1
ATOM 609 C C . GLY A 1 85 ? 3.116 -1.836 11.951 1.00 72.62 85 GLY A C 1
ATOM 610 O O . GLY A 1 85 ? 3.268 -2.643 11.039 1.00 72.62 85 GLY A O 1
ATOM 611 N N . THR A 1 86 ? 3.941 -1.811 12.998 1.00 60.9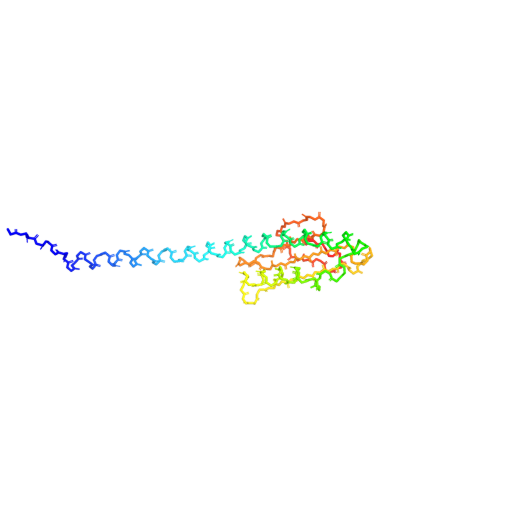1 86 THR A N 1
ATOM 612 C CA . THR A 1 86 ? 5.123 -2.679 13.125 1.00 60.91 86 THR A CA 1
ATOM 613 C C . THR A 1 86 ? 4.771 -4.167 13.020 1.00 60.91 86 THR A C 1
ATOM 615 O O . THR A 1 86 ? 4.017 -4.666 13.854 1.00 60.91 86 THR A O 1
ATOM 618 N N . GLY A 1 87 ? 5.379 -4.869 12.056 1.00 64.19 87 GLY A N 1
ATOM 619 C CA . GLY A 1 87 ? 5.373 -6.336 11.953 1.00 64.19 87 GLY A CA 1
ATOM 620 C C . GLY A 1 87 ? 4.512 -6.949 10.840 1.00 64.19 87 GLY A C 1
ATOM 621 O O . GLY A 1 87 ? 4.513 -8.169 10.723 1.00 64.19 87 GLY A O 1
ATOM 622 N N . LYS A 1 88 ? 3.799 -6.147 10.039 1.00 76.00 88 LYS A N 1
ATOM 623 C CA . LYS A 1 88 ? 3.056 -6.616 8.852 1.00 76.00 88 LYS A CA 1
ATOM 624 C C . LYS A 1 88 ? 3.992 -6.755 7.648 1.00 76.00 88 LYS A C 1
ATOM 626 O O . LYS A 1 88 ? 4.857 -5.901 7.463 1.00 76.00 88 LYS A O 1
ATOM 631 N N . ALA A 1 89 ? 3.826 -7.809 6.849 1.00 74.75 89 ALA A N 1
ATOM 632 C CA . ALA A 1 89 ? 4.656 -8.033 5.669 1.00 74.75 89 ALA A CA 1
ATOM 633 C C . ALA A 1 89 ? 4.289 -7.067 4.527 1.00 74.75 89 ALA A C 1
ATOM 635 O O . ALA A 1 89 ? 3.114 -6.850 4.225 1.00 74.75 89 ALA A O 1
ATOM 636 N N . GLN A 1 90 ? 5.314 -6.509 3.887 1.00 83.81 90 GLN A N 1
ATOM 637 C CA . GLN A 1 90 ? 5.243 -5.841 2.592 1.00 83.81 90 GLN A CA 1
ATOM 638 C C . GLN A 1 90 ? 6.356 -6.421 1.726 1.00 83.81 90 GLN A C 1
ATOM 640 O O . GLN A 1 90 ? 7.479 -6.604 2.206 1.00 83.81 90 GLN A O 1
ATOM 645 N N . SER A 1 91 ? 6.070 -6.673 0.453 1.00 84.88 91 SER A N 1
ATOM 646 C CA . SER A 1 91 ? 7.103 -7.058 -0.499 1.00 84.88 91 SER A CA 1
ATOM 647 C C . SER A 1 91 ? 6.916 -6.362 -1.843 1.00 84.88 91 SER A C 1
ATOM 649 O O . SER A 1 91 ? 5.816 -5.965 -2.230 1.00 84.88 91 SER A O 1
ATOM 651 N N . VAL A 1 92 ? 8.039 -6.160 -2.526 1.00 89.19 92 VAL A N 1
ATOM 652 C CA . VAL A 1 92 ? 8.105 -5.670 -3.901 1.00 89.19 92 VAL A CA 1
ATOM 653 C C . VAL A 1 92 ? 8.857 -6.726 -4.685 1.00 89.19 92 VAL A C 1
ATOM 655 O O . VAL A 1 92 ? 9.998 -7.039 -4.344 1.00 89.19 92 VAL A O 1
ATOM 658 N N . GLN A 1 93 ? 8.235 -7.260 -5.729 1.00 90.38 93 GLN A N 1
ATOM 659 C CA . GLN A 1 93 ? 8.875 -8.196 -6.643 1.00 90.38 93 GLN A CA 1
ATOM 660 C C . GLN A 1 93 ? 8.998 -7.557 -8.019 1.00 90.38 93 GLN A C 1
ATOM 662 O O . GLN A 1 93 ? 8.108 -6.847 -8.489 1.00 90.38 93 GLN A O 1
ATOM 667 N N . ILE A 1 94 ? 10.122 -7.828 -8.669 1.00 88.19 94 ILE A N 1
ATOM 668 C CA . ILE A 1 94 ? 10.409 -7.420 -10.040 1.00 88.19 94 ILE A CA 1
ATOM 669 C C . ILE A 1 94 ? 10.681 -8.698 -10.823 1.00 88.19 94 ILE A C 1
ATOM 671 O O . ILE A 1 94 ? 11.405 -9.572 -10.342 1.00 88.19 94 ILE A O 1
ATOM 675 N N . SER A 1 95 ? 10.105 -8.817 -12.021 1.00 86.38 95 SER A N 1
ATOM 676 C CA . SER A 1 95 ? 10.158 -10.062 -12.780 1.00 86.38 95 SER A CA 1
ATOM 677 C C . SER A 1 95 ? 11.599 -10.454 -13.087 1.00 86.38 95 SER A C 1
ATOM 679 O O . SER A 1 95 ? 12.386 -9.682 -13.641 1.00 86.38 95 SER A O 1
ATOM 681 N N . THR A 1 96 ? 11.945 -11.693 -12.760 1.00 79.12 96 THR A N 1
ATOM 682 C CA . THR A 1 96 ? 13.256 -12.273 -13.083 1.00 79.12 96 THR A CA 1
ATOM 683 C C . THR A 1 96 ? 13.203 -13.126 -14.353 1.00 79.12 96 THR A C 1
ATOM 685 O O . THR A 1 96 ? 14.246 -13.451 -14.923 1.00 79.12 96 THR A O 1
ATOM 688 N N . GLY A 1 97 ? 11.996 -13.445 -14.838 1.00 70.44 97 GLY A N 1
ATOM 689 C CA . GLY A 1 97 ? 11.745 -14.022 -16.160 1.00 70.44 97 GLY A CA 1
ATOM 690 C C . GLY A 1 97 ? 11.939 -13.016 -17.300 1.00 70.44 97 GLY A C 1
ATOM 691 O O . GLY A 1 97 ? 11.935 -11.809 -17.081 1.00 70.44 97 GLY A O 1
ATOM 692 N N . ALA A 1 98 ? 12.123 -13.505 -18.529 1.00 72.44 98 ALA A N 1
ATOM 693 C CA . ALA A 1 98 ? 12.336 -12.654 -19.700 1.00 72.44 98 ALA A CA 1
ATOM 694 C C . ALA A 1 98 ? 11.019 -12.011 -20.210 1.00 72.44 98 ALA A C 1
ATOM 696 O O . ALA A 1 98 ? 10.048 -12.744 -20.405 1.00 72.44 98 ALA A O 1
ATOM 697 N N . PRO A 1 99 ? 10.995 -10.698 -20.531 1.00 71.50 99 PRO A N 1
ATOM 698 C CA . PRO A 1 99 ? 12.084 -9.741 -20.340 1.00 71.50 99 PRO A CA 1
ATOM 699 C C . PRO A 1 99 ? 12.289 -9.419 -18.852 1.00 71.50 99 PRO A C 1
ATOM 701 O O . PRO A 1 99 ? 11.337 -9.108 -18.139 1.00 71.50 99 PRO A O 1
ATOM 704 N N . VAL A 1 100 ? 13.544 -9.500 -18.396 1.00 79.31 100 VAL A N 1
ATOM 705 C CA . VAL A 1 100 ? 13.907 -9.248 -16.992 1.00 79.31 100 VAL A CA 1
ATOM 706 C C . VAL A 1 100 ? 13.562 -7.807 -16.644 1.00 79.31 100 VAL A C 1
ATOM 708 O O . VAL A 1 100 ? 13.932 -6.889 -17.376 1.00 79.31 100 VAL A O 1
ATOM 711 N N . GLY A 1 101 ? 12.848 -7.615 -15.539 1.00 85.62 101 GLY A N 1
ATOM 712 C CA . GLY A 1 101 ? 12.309 -6.321 -15.146 1.00 85.62 101 GLY A CA 1
ATOM 713 C C . GLY A 1 101 ? 11.126 -5.853 -15.987 1.00 85.62 101 GLY A C 1
ATOM 714 O O . GLY A 1 101 ? 10.749 -4.695 -15.882 1.00 85.62 101 GLY A O 1
ATOM 715 N N . GLY A 1 102 ? 10.537 -6.698 -16.830 1.00 90.12 102 GLY A N 1
ATOM 716 C CA . GLY A 1 102 ? 9.372 -6.347 -17.640 1.00 90.12 102 GLY A CA 1
ATOM 717 C C . GLY A 1 102 ? 8.067 -6.232 -16.852 1.00 90.12 102 GLY A C 1
ATOM 718 O O . GLY A 1 102 ? 7.136 -5.599 -17.342 1.00 90.12 102 GLY A O 1
ATOM 719 N N . ALA A 1 103 ? 8.003 -6.806 -15.651 1.00 92.00 103 ALA A N 1
ATOM 720 C CA . ALA A 1 103 ? 6.855 -6.724 -14.756 1.00 92.00 103 ALA A CA 1
ATOM 721 C C . ALA A 1 103 ? 7.284 -6.436 -13.310 1.00 92.00 103 ALA A C 1
ATOM 723 O O . ALA A 1 103 ? 8.442 -6.646 -12.930 1.00 92.00 103 ALA A O 1
ATOM 724 N N . PHE A 1 104 ? 6.344 -5.934 -12.515 1.00 92.38 104 PHE A N 1
ATOM 725 C CA . PHE A 1 104 ? 6.500 -5.761 -11.074 1.00 92.38 104 PHE A CA 1
ATOM 726 C C . PHE A 1 104 ? 5.176 -6.070 -10.376 1.00 92.38 104 PHE A C 1
ATOM 728 O O . PHE A 1 104 ? 4.106 -5.788 -10.921 1.00 92.38 104 PHE A O 1
ATOM 735 N N . CYS A 1 105 ? 5.258 -6.537 -9.136 1.00 93.06 105 CYS A N 1
ATOM 736 C CA . CYS A 1 105 ? 4.128 -6.546 -8.222 1.00 93.06 105 CYS A CA 1
ATOM 737 C C . CYS A 1 105 ? 4.547 -6.066 -6.834 1.00 93.06 105 CYS A C 1
ATOM 739 O O . CYS A 1 105 ? 5.719 -6.089 -6.454 1.00 93.06 105 CYS A O 1
ATOM 741 N N . ILE A 1 106 ? 3.571 -5.543 -6.102 1.00 92.00 106 ILE A N 1
ATOM 742 C CA . ILE A 1 106 ? 3.718 -5.070 -4.732 1.00 92.00 106 ILE A CA 1
ATOM 743 C C . ILE A 1 106 ? 2.596 -5.711 -3.940 1.00 92.00 106 ILE A C 1
ATOM 745 O O . ILE A 1 106 ? 1.427 -5.576 -4.310 1.00 92.00 106 ILE A O 1
ATOM 749 N N . GLU A 1 107 ? 2.943 -6.336 -2.828 1.00 91.81 107 GLU A N 1
ATOM 750 C CA . GLU A 1 107 ? 1.986 -6.883 -1.877 1.00 91.81 107 GLU A CA 1
ATOM 751 C C . GLU A 1 107 ? 2.139 -6.223 -0.509 1.00 91.81 107 GLU A C 1
ATOM 753 O O . GLU A 1 107 ? 3.231 -5.816 -0.103 1.00 91.81 107 GLU A O 1
ATOM 758 N N . ALA A 1 108 ? 1.026 -6.117 0.208 1.00 91.75 108 ALA A N 1
ATOM 759 C CA . ALA A 1 108 ? 1.011 -5.712 1.601 1.00 91.75 108 ALA A CA 1
ATOM 760 C C . ALA A 1 108 ? -0.088 -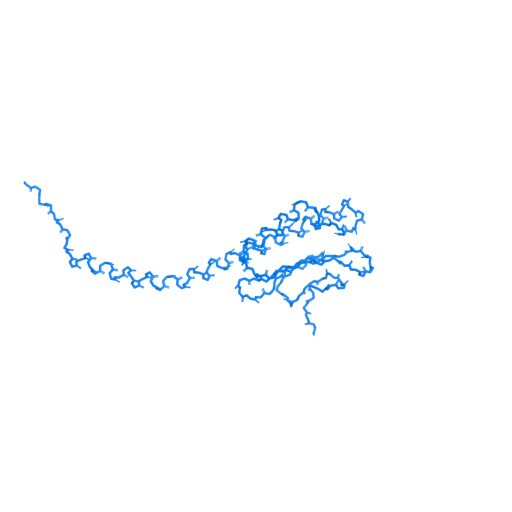6.462 2.357 1.00 91.75 108 ALA A C 1
ATOM 762 O O . ALA A 1 108 ? -1.235 -6.522 1.904 1.00 91.75 108 ALA A O 1
ATOM 763 N N . GLU A 1 109 ? 0.247 -6.976 3.538 1.00 89.81 109 GLU A N 1
ATOM 764 C CA . GLU A 1 109 ? -0.732 -7.529 4.472 1.00 89.81 109 GLU A CA 1
ATOM 765 C C . GLU A 1 109 ? -1.544 -6.384 5.090 1.00 89.81 109 GLU A C 1
ATOM 767 O O . GLU A 1 109 ? -0.968 -5.445 5.631 1.00 89.81 109 GLU A O 1
ATOM 772 N N . LEU A 1 110 ? -2.872 -6.450 5.035 1.00 89.31 110 LEU A N 1
ATOM 773 C CA . LEU A 1 110 ? -3.785 -5.470 5.620 1.00 89.31 110 LEU A CA 1
ATOM 774 C C . LEU A 1 110 ? -4.015 -5.722 7.119 1.00 89.31 110 LEU A C 1
ATOM 776 O O . LEU A 1 110 ? -3.684 -6.769 7.690 1.00 89.31 110 LEU A O 1
ATOM 780 N N . ASN A 1 111 ? -4.649 -4.762 7.792 1.00 86.38 111 ASN A N 1
ATOM 781 C CA . ASN A 1 111 ? -4.960 -4.858 9.218 1.00 86.38 111 ASN A CA 1
ATOM 782 C C . ASN A 1 111 ? -5.980 -5.968 9.536 1.00 86.38 111 ASN A C 1
ATOM 784 O O . ASN A 1 111 ? -6.010 -6.450 10.668 1.00 86.38 111 ASN A O 1
ATOM 788 N N . ASP A 1 112 ? -6.783 -6.396 8.559 1.00 85.00 112 ASP A N 1
ATOM 789 C CA . ASP A 1 112 ? -7.708 -7.531 8.674 1.00 85.00 112 ASP A CA 1
ATOM 790 C C . ASP A 1 112 ? -7.047 -8.908 8.454 1.00 85.00 112 ASP A C 1
ATOM 792 O O . ASP A 1 112 ? -7.704 -9.931 8.644 1.00 85.00 112 ASP A O 1
ATOM 796 N N . GLY A 1 113 ? -5.750 -8.933 8.122 1.00 84.81 113 GLY A N 1
ATOM 797 C CA . GLY A 1 113 ? -4.966 -10.149 7.884 1.00 84.81 113 GLY A CA 1
ATOM 798 C C . GLY A 1 113 ? -5.044 -10.682 6.452 1.00 84.81 113 GLY A C 1
ATOM 799 O O . GLY A 1 113 ? -4.533 -11.765 6.193 1.00 84.81 113 GLY A O 1
ATOM 800 N N . THR A 1 114 ? -5.687 -9.959 5.532 1.00 88.50 114 THR A N 1
ATOM 801 C CA . THR A 1 114 ? -5.697 -10.300 4.102 1.00 88.50 114 THR A CA 1
ATOM 802 C C . THR A 1 114 ? -4.551 -9.617 3.362 1.00 88.50 114 THR A C 1
ATOM 804 O O . THR A 1 114 ? -4.157 -8.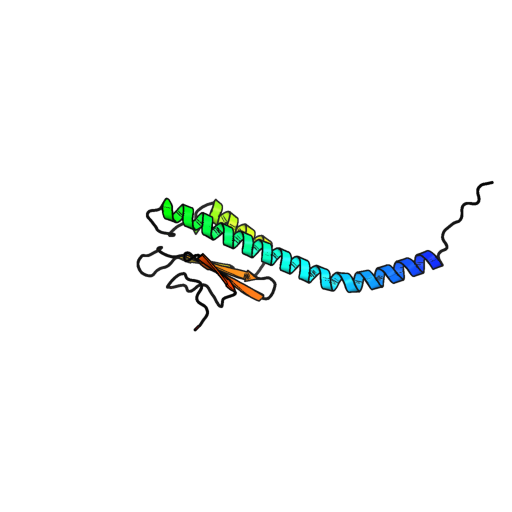513 3.728 1.00 88.50 114 THR A O 1
ATOM 807 N N . ASN A 1 115 ? -4.038 -10.232 2.297 1.00 89.75 115 ASN A N 1
ATOM 808 C CA . ASN A 1 115 ? -3.040 -9.603 1.435 1.00 89.75 115 ASN A CA 1
ATOM 809 C C . ASN A 1 115 ? -3.719 -8.785 0.333 1.00 89.75 115 ASN A C 1
ATOM 811 O O . ASN A 1 115 ? -4.697 -9.211 -0.288 1.00 89.75 115 ASN A O 1
ATOM 815 N N . TRP A 1 116 ? -3.198 -7.585 0.092 1.00 92.56 116 TRP A N 1
ATOM 816 C CA . TRP A 1 116 ? -3.564 -6.746 -1.041 1.00 92.56 116 TRP A CA 1
ATOM 817 C C . TRP A 1 116 ? -2.393 -6.671 -2.004 1.00 92.56 116 TRP A C 1
ATOM 819 O O . TRP A 1 116 ? -1.280 -6.378 -1.582 1.00 92.56 116 TRP A O 1
ATOM 829 N N . CYS A 1 117 ? -2.652 -6.889 -3.288 1.00 93.00 117 CYS A N 1
ATOM 830 C CA . CYS A 1 117 ? -1.627 -6.887 -4.319 1.00 93.00 117 CYS A CA 1
ATOM 831 C C . CYS A 1 117 ? -1.975 -5.912 -5.444 1.00 93.00 117 CYS A C 1
ATOM 833 O O . CYS A 1 117 ? -3.146 -5.732 -5.812 1.00 93.00 117 CYS A O 1
ATOM 835 N N . VAL A 1 118 ? -0.937 -5.268 -5.976 1.00 93.19 118 VAL A N 1
ATOM 836 C CA . VAL A 1 118 ? -0.987 -4.480 -7.210 1.00 93.19 118 VAL A CA 1
ATOM 837 C C . VAL A 1 118 ? 0.158 -4.870 -8.140 1.00 93.19 118 VAL A C 1
ATOM 839 O O . VAL A 1 118 ? 1.252 -5.149 -7.660 1.00 93.19 118 VAL A O 1
ATOM 842 N N . ASP A 1 119 ? -0.067 -4.856 -9.453 1.00 93.19 119 ASP A N 1
ATOM 843 C CA . ASP A 1 119 ? 0.961 -5.228 -10.436 1.00 93.19 119 ASP A CA 1
ATOM 844 C C . ASP A 1 119 ? 1.047 -4.285 -11.646 1.00 93.19 119 ASP A C 1
ATOM 846 O O . ASP A 1 119 ? 0.251 -3.352 -11.814 1.00 93.19 119 ASP A O 1
ATOM 850 N N . SER A 1 120 ? 2.027 -4.552 -12.513 1.00 91.06 120 SER A N 1
ATOM 851 C CA . SER A 1 120 ? 2.251 -3.849 -13.780 1.00 91.06 120 SER A CA 1
ATOM 852 C C . SER A 1 120 ? 1.143 -4.027 -14.816 1.00 91.06 120 SER A C 1
ATOM 854 O O . SER A 1 120 ? 1.063 -3.232 -15.750 1.00 91.06 120 SER A O 1
ATOM 856 N N . THR A 1 121 ? 0.279 -5.037 -14.682 1.00 89.19 121 THR A N 1
ATOM 857 C CA . THR A 1 121 ? -0.871 -5.229 -15.583 1.00 89.19 121 THR A CA 1
ATOM 858 C C . THR A 1 121 ? -2.044 -4.316 -15.218 1.00 89.19 121 THR A C 1
ATOM 860 O O . THR A 1 121 ? -2.976 -4.138 -16.005 1.00 89.19 121 THR A O 1
ATOM 863 N N . GLY A 1 122 ? -1.979 -3.693 -14.037 1.00 87.44 122 GLY A N 1
ATOM 864 C CA . GLY A 1 122 ? -3.029 -2.849 -13.489 1.00 87.44 122 GLY A CA 1
ATOM 865 C C . GLY A 1 122 ? -3.986 -3.597 -12.564 1.00 87.44 122 GLY A C 1
ATOM 866 O O . GLY A 1 122 ? -5.011 -3.018 -12.188 1.00 87.44 122 GLY A O 1
ATOM 867 N N . TYR A 1 123 ? -3.671 -4.837 -12.169 1.00 90.81 123 TYR A N 1
ATOM 868 C CA . TYR A 1 123 ? -4.424 -5.541 -11.137 1.00 90.81 123 TYR A CA 1
ATOM 869 C C . TYR A 1 123 ? -4.350 -4.774 -9.816 1.00 90.81 123 TYR A C 1
ATOM 871 O O . TYR A 1 123 ? -3.309 -4.221 -9.455 1.00 90.81 123 TYR A O 1
ATOM 879 N N . LYS A 1 124 ? -5.478 -4.712 -9.102 1.00 91.56 124 LYS A N 1
ATOM 880 C CA . LYS A 1 124 ? -5.598 -4.110 -7.767 1.00 91.56 124 LYS A CA 1
ATOM 881 C C . LYS A 1 124 ? -6.646 -4.891 -6.991 1.00 91.56 124 LYS A C 1
ATOM 883 O O . LYS A 1 124 ? -7.843 -4.653 -7.161 1.00 91.56 124 LYS A O 1
ATOM 888 N N . GLY A 1 125 ? -6.214 -5.834 -6.167 1.00 91.44 125 GLY A N 1
ATOM 889 C CA . GLY A 1 125 ? -7.139 -6.771 -5.542 1.00 91.44 125 GLY A CA 1
ATOM 890 C C . GLY A 1 125 ? -6.544 -7.517 -4.363 1.00 91.44 125 GLY A C 1
ATOM 891 O O . GLY A 1 125 ? -5.336 -7.500 -4.138 1.00 91.44 125 GLY A O 1
ATOM 892 N N . ALA A 1 126 ? -7.419 -8.184 -3.614 1.00 89.31 126 ALA A N 1
ATOM 893 C CA . ALA A 1 126 ? -6.985 -9.156 -2.625 1.00 89.31 126 ALA A CA 1
ATOM 894 C C . ALA A 1 126 ? -6.555 -10.432 -3.359 1.00 89.31 126 ALA A C 1
ATOM 896 O O . ALA A 1 126 ? -7.289 -10.908 -4.226 1.00 89.31 126 ALA A O 1
ATOM 897 N N . THR A 1 127 ? -5.374 -10.950 -3.046 1.00 83.44 127 THR A N 1
ATOM 898 C CA . THR A 1 127 ? -4.849 -12.205 -3.602 1.00 83.44 127 THR A CA 1
ATOM 899 C C . THR A 1 127 ? -3.989 -12.917 -2.559 1.00 83.44 127 THR A C 1
ATOM 901 O O . THR A 1 127 ? -3.815 -12.369 -1.472 1.00 83.44 127 THR A O 1
ATOM 904 N N . ALA A 1 128 ? -3.512 -14.128 -2.859 1.00 73.88 128 ALA A N 1
ATOM 905 C CA . ALA A 1 128 ? -2.639 -14.884 -1.970 1.00 73.88 128 ALA A CA 1
ATOM 906 C C . ALA A 1 128 ? -1.304 -14.159 -1.797 1.00 73.88 128 ALA A C 1
ATOM 908 O O . ALA A 1 128 ? -1.083 -13.636 -0.714 1.00 73.88 128 ALA A O 1
ATOM 909 N N . ASP A 1 129 ? -0.509 -14.014 -2.860 1.00 84.25 129 ASP A N 1
ATOM 910 C CA . ASP A 1 129 ? 0.797 -13.348 -2.824 1.00 84.25 129 ASP A CA 1
ATOM 911 C C . ASP A 1 129 ? 1.183 -12.792 -4.217 1.00 84.25 129 ASP A C 1
ATOM 913 O O . ASP A 1 129 ? 0.516 -13.027 -5.227 1.00 84.25 129 ASP A O 1
ATOM 917 N N . CYS A 1 130 ? 2.266 -12.026 -4.260 1.00 88.38 130 CYS A N 1
ATOM 918 C CA . CYS A 1 130 ? 2.950 -11.511 -5.441 1.00 88.38 130 CYS A CA 1
ATOM 919 C C . CYS A 1 130 ? 3.943 -12.573 -5.949 1.00 88.38 130 CYS A C 1
ATOM 921 O O . CYS A 1 130 ? 4.913 -12.924 -5.270 1.00 88.38 130 CYS A O 1
ATOM 923 N N . GLU A 1 131 ? 3.700 -13.129 -7.141 1.00 86.00 131 GLU A N 1
ATOM 924 C CA . GLU A 1 131 ? 4.456 -14.285 -7.636 1.00 86.00 131 GLU A CA 1
ATOM 925 C C . GLU A 1 131 ? 5.885 -13.882 -8.039 1.00 86.00 131 GLU A C 1
ATOM 927 O O . GLU A 1 131 ? 6.105 -13.101 -8.960 1.00 86.00 131 GLU A O 1
ATOM 932 N N . ALA A 1 132 ? 6.902 -14.432 -7.369 1.00 77.31 132 ALA A N 1
ATOM 933 C CA . ALA A 1 132 ? 8.286 -13.958 -7.506 1.00 77.31 132 ALA A CA 1
ATOM 934 C C . ALA A 1 132 ? 8.906 -14.140 -8.913 1.00 77.31 132 ALA A C 1
ATOM 936 O O . ALA A 1 132 ? 9.849 -13.433 -9.279 1.00 77.31 132 ALA A O 1
ATOM 937 N N . ALA A 1 133 ? 8.426 -15.102 -9.708 1.00 76.25 133 ALA A N 1
ATOM 938 C CA . ALA A 1 133 ? 8.987 -15.390 -11.032 1.00 76.25 133 ALA A CA 1
ATOM 939 C C . ALA A 1 133 ? 8.449 -14.436 -12.113 1.00 76.25 133 ALA A C 1
ATOM 941 O O . ALA A 1 133 ? 9.212 -13.907 -12.932 1.00 76.25 133 ALA A O 1
ATOM 942 N N . THR A 1 134 ? 7.137 -14.227 -12.100 1.00 83.38 134 THR A N 1
ATOM 943 C CA . THR A 1 134 ? 6.351 -13.450 -13.068 1.00 83.38 134 THR A CA 1
ATOM 944 C C . THR A 1 134 ? 6.153 -12.001 -12.636 1.00 83.38 134 THR A C 1
ATOM 946 O O . THR A 1 134 ? 5.983 -11.138 -13.493 1.00 83.38 134 THR A O 1
ATOM 949 N N . ALA A 1 135 ? 6.268 -11.725 -11.337 1.00 89.00 135 ALA A N 1
ATOM 950 C CA . ALA A 1 135 ? 5.954 -10.455 -10.701 1.00 89.00 135 ALA A CA 1
ATOM 951 C C . ALA A 1 135 ? 4.549 -9.948 -11.067 1.00 89.00 135 ALA A C 1
ATOM 953 O O . ALA A 1 135 ? 4.369 -8.785 -11.429 1.00 89.00 135 ALA A O 1
ATOM 954 N N . ASP A 1 136 ? 3.561 -10.836 -10.977 1.00 89.25 136 ASP A N 1
ATOM 955 C CA . ASP A 1 136 ? 2.140 -10.544 -11.126 1.00 89.25 136 ASP A CA 1
ATOM 956 C C . ASP A 1 136 ? 1.349 -10.930 -9.869 1.00 89.25 136 ASP A C 1
ATOM 958 O O . ASP A 1 136 ? 1.782 -11.711 -9.017 1.00 89.25 136 ASP A O 1
ATOM 962 N N . CYS A 1 137 ? 0.171 -10.325 -9.731 1.00 89.88 137 CYS A N 1
ATOM 963 C CA . CYS A 1 137 ? -0.752 -10.633 -8.649 1.00 89.88 137 CYS A CA 1
ATOM 964 C C . CYS A 1 137 ? -1.606 -11.848 -9.020 1.00 89.88 137 CYS A C 1
ATOM 966 O O . CYS A 1 137 ? -2.803 -11.719 -9.292 1.00 89.88 137 CYS A O 1
ATOM 968 N N . ALA A 1 138 ? -0.998 -13.029 -9.068 1.00 75.31 138 ALA A N 1
ATOM 969 C CA . ALA A 1 138 ? -1.734 -14.266 -9.276 1.00 75.31 138 ALA A CA 1
ATOM 970 C C . ALA A 1 138 ? -2.585 -14.594 -8.037 1.00 75.31 138 ALA A C 1
ATOM 972 O O . ALA A 1 138 ? -2.131 -14.491 -6.897 1.00 75.31 138 ALA A O 1
ATOM 973 N N . ALA A 1 139 ? -3.842 -14.987 -8.253 1.00 57.88 139 ALA A N 1
ATOM 974 C CA . ALA A 1 139 ? -4.574 -15.778 -7.271 1.00 57.88 139 ALA A CA 1
ATOM 975 C C . ALA A 1 139 ? -4.103 -17.216 -7.449 1.00 57.88 139 ALA A C 1
ATOM 977 O O . ALA A 1 139 ? -4.192 -17.714 -8.572 1.00 57.88 139 ALA A O 1
ATOM 978 N N . ASP A 1 140 ? -3.591 -17.844 -6.386 1.00 43.66 140 ASP A N 1
ATOM 979 C CA . ASP A 1 140 ? -3.314 -19.284 -6.362 1.00 43.66 140 ASP A CA 1
ATOM 980 C C . ASP A 1 140 ? -4.422 -20.029 -7.124 1.00 43.66 140 ASP A C 1
ATOM 982 O O . ASP A 1 140 ? -5.606 -19.915 -6.785 1.00 43.66 140 ASP A O 1
ATOM 986 N N . ALA A 1 141 ? -4.039 -20.712 -8.203 1.00 37.72 141 ALA A N 1
ATOM 987 C CA . ALA A 1 141 ? -4.933 -21.570 -8.973 1.00 37.72 141 ALA A CA 1
ATOM 988 C C . ALA A 1 141 ? -5.342 -22.811 -8.167 1.00 37.72 141 ALA A C 1
ATOM 990 O O . ALA A 1 141 ? -4.475 -23.38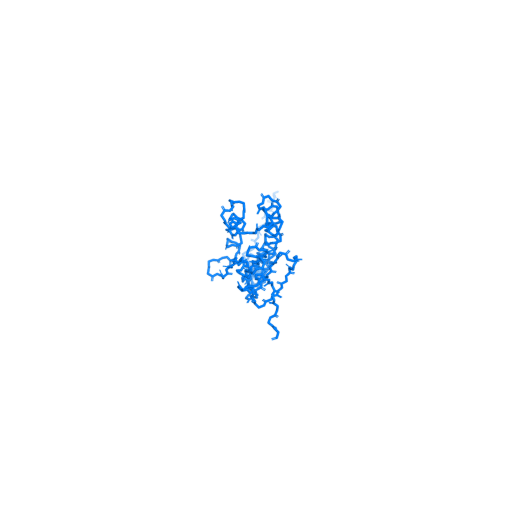2 -7.466 1.00 37.72 141 ALA A O 1
#